Protein AF-A0A453M576-F1 (afdb_monomer)

Sequence (157 aa):
LPPSRKKSAPTTISSLGDDLLCEVFLRLPSLPTLVRAALTCPAFLRAVRSSPKFRRRFRDLHPAPLLGVFLDIYEPAMPAFVPIRCRSDPDHAAAVRGADVFLTRVPDVEEEDPRWSMTECRDGYVVLVNQTDNGSTKRVAVYDPLTRGLHLLSAPP

InterPro domains:
  IPR001810 F-box domain [PF00646] (13-55)
  IPR036047 F-box-like domain superfamily [SSF81383] (9-71)

Structure (mmCIF, N/CA/C/O backbone):
data_AF-A0A453M576-F1
#
_entry.id   AF-A0A453M576-F1
#
loop_
_atom_site.group_PDB
_atom_site.id
_atom_site.type_symbol
_atom_site.label_atom_id
_atom_site.label_alt_id
_atom_site.label_comp_id
_atom_site.label_asym_id
_atom_site.label_entity_id
_atom_site.label_seq_id
_atom_site.pdbx_PDB_ins_code
_atom_site.Cartn_x
_atom_site.Cartn_y
_atom_site.Cartn_z
_atom_site.occupancy
_atom_site.B_iso_or_equiv
_atom_site.auth_seq_id
_atom_site.auth_comp_id
_atom_site.auth_asym_id
_atom_site.auth_atom_id
_atom_site.pdbx_PDB_model_num
ATOM 1 N N . LEU A 1 1 ? -41.693 -3.150 51.047 1.00 53.00 1 LEU A N 1
ATOM 2 C CA . LEU A 1 1 ? -41.075 -2.349 49.962 1.00 53.00 1 LEU A CA 1
ATOM 3 C C . LEU A 1 1 ? -40.559 -3.300 48.887 1.00 53.00 1 LEU A C 1
ATOM 5 O O . LEU A 1 1 ? -39.918 -4.273 49.270 1.00 53.00 1 LEU A O 1
ATOM 9 N N . PRO A 1 2 ? -40.803 -3.060 47.587 1.00 56.97 2 PRO A N 1
ATOM 10 C CA . PRO A 1 2 ? -40.121 -3.815 46.540 1.00 56.97 2 PRO A CA 1
ATOM 11 C C . PRO A 1 2 ? -38.623 -3.452 46.535 1.00 56.97 2 PRO A C 1
ATOM 13 O O . PRO A 1 2 ? -38.270 -2.328 46.912 1.00 56.97 2 PRO A O 1
ATOM 16 N N . PRO A 1 3 ? -37.722 -4.369 46.144 1.00 59.22 3 PRO A N 1
ATOM 17 C CA . PRO A 1 3 ? -36.297 -4.081 46.120 1.00 59.22 3 PRO A CA 1
ATOM 18 C C . PRO A 1 3 ? -35.988 -3.007 45.070 1.00 59.22 3 PRO A C 1
ATOM 20 O O . PRO A 1 3 ? -36.392 -3.098 43.910 1.00 59.22 3 PRO A O 1
ATOM 23 N N . SER A 1 4 ? -35.253 -1.980 45.497 1.00 62.44 4 SER A N 1
ATOM 24 C CA . SER A 1 4 ? -34.692 -0.939 44.637 1.00 62.44 4 SER A CA 1
ATOM 25 C C . SER A 1 4 ? -33.809 -1.578 43.560 1.00 62.44 4 SER A C 1
ATOM 27 O O . SER A 1 4 ? -32.770 -2.178 43.850 1.00 62.44 4 SER A O 1
ATOM 29 N N . ARG A 1 5 ? -34.237 -1.478 42.299 1.00 62.41 5 ARG A N 1
ATOM 30 C CA . ARG A 1 5 ? -33.481 -1.949 41.135 1.00 62.41 5 ARG A CA 1
ATOM 31 C C . ARG A 1 5 ? -32.279 -1.013 40.963 1.00 62.41 5 ARG A C 1
ATOM 33 O O . ARG A 1 5 ? -32.438 0.107 40.478 1.00 62.41 5 ARG A O 1
ATOM 40 N N . LYS A 1 6 ? -31.083 -1.440 41.393 1.00 62.56 6 LYS A N 1
ATOM 41 C CA . LYS A 1 6 ? -29.834 -0.692 41.165 1.00 62.56 6 LYS A CA 1
ATOM 42 C C . LYS A 1 6 ? -29.701 -0.428 39.661 1.00 62.56 6 LYS A C 1
ATOM 44 O O . LYS A 1 6 ? -29.572 -1.371 38.882 1.00 62.56 6 LYS A O 1
ATOM 49 N N . LYS A 1 7 ? -29.770 0.840 39.246 1.00 59.56 7 LYS A N 1
ATOM 50 C CA . LYS A 1 7 ? -29.479 1.234 37.863 1.00 59.56 7 LYS A CA 1
ATOM 51 C C . LYS A 1 7 ? -28.002 0.939 37.617 1.00 59.56 7 LYS A C 1
ATOM 53 O O . LYS A 1 7 ? -27.144 1.580 38.216 1.00 59.56 7 LYS A O 1
ATOM 58 N N . SER A 1 8 ? -27.719 -0.066 36.792 1.00 67.06 8 SER A N 1
ATOM 59 C CA . SER A 1 8 ? -26.363 -0.313 36.304 1.00 67.06 8 SER A CA 1
ATOM 60 C C . SER A 1 8 ? -25.863 0.952 35.613 1.00 67.06 8 SER A C 1
ATOM 62 O O . SER A 1 8 ? -26.575 1.513 34.778 1.00 67.06 8 SER A O 1
ATOM 64 N N . ALA A 1 9 ? -24.658 1.404 35.964 1.00 69.12 9 ALA A N 1
ATOM 65 C CA . ALA A 1 9 ? -24.005 2.495 35.255 1.00 69.12 9 ALA A CA 1
ATOM 66 C C . ALA A 1 9 ? -23.826 2.112 33.770 1.00 69.12 9 ALA A C 1
ATOM 68 O O . ALA A 1 9 ? -23.634 0.927 33.471 1.00 69.12 9 ALA A O 1
ATOM 69 N N . PRO A 1 10 ? -23.927 3.070 32.833 1.00 74.62 10 PRO A N 1
ATOM 70 C CA . PRO A 1 10 ? -23.755 2.786 31.415 1.00 74.62 10 PRO A CA 1
ATOM 71 C C . PRO A 1 10 ? -22.320 2.317 31.142 1.00 74.62 10 PRO A C 1
ATOM 73 O O . PRO A 1 10 ? -21.360 3.040 31.402 1.00 74.62 10 PRO A O 1
ATOM 76 N N . THR A 1 11 ? -22.170 1.103 30.616 1.00 73.19 11 THR A N 1
ATOM 77 C CA . THR A 1 11 ? -20.892 0.597 30.103 1.00 73.19 11 THR A CA 1
ATOM 78 C C . THR A 1 11 ? -20.562 1.288 28.788 1.00 73.19 11 THR A C 1
ATOM 80 O O . THR A 1 11 ? -21.391 1.324 27.877 1.00 73.19 11 THR A O 1
ATOM 83 N N . THR A 1 12 ? -19.351 1.827 28.680 1.00 81.88 12 THR A N 1
ATOM 84 C CA . THR A 1 12 ? -18.846 2.456 27.455 1.00 81.88 12 THR A CA 1
ATOM 85 C C . THR A 1 12 ? -17.858 1.525 26.765 1.00 81.88 12 THR A C 1
ATOM 87 O O . THR A 1 12 ? -17.332 0.591 27.362 1.00 81.88 12 THR A O 1
ATOM 90 N N . ILE A 1 13 ? -17.557 1.778 25.494 1.00 79.88 13 ILE A N 1
ATOM 91 C CA . ILE A 1 13 ? -16.559 0.987 24.765 1.00 79.88 13 ILE A CA 1
ATOM 92 C C . ILE A 1 13 ? -15.179 1.013 25.462 1.00 79.88 13 ILE A C 1
ATOM 94 O O . ILE A 1 13 ? -14.433 0.046 25.402 1.00 79.88 13 ILE A O 1
ATOM 98 N N . SER A 1 14 ? -14.869 2.070 26.220 1.00 78.50 14 SER A N 1
ATOM 99 C CA . SER A 1 14 ? -13.633 2.195 27.000 1.00 78.50 14 SER A CA 1
ATOM 100 C C . SER A 1 14 ? -13.575 1.302 28.247 1.00 78.50 14 SER A C 1
ATOM 102 O O . SER A 1 14 ? -12.498 1.169 28.817 1.00 78.50 14 SER A O 1
ATOM 104 N N . SER A 1 15 ? -14.690 0.692 28.676 1.00 81.88 15 SER A N 1
ATOM 105 C CA . SER A 1 15 ? -14.703 -0.278 29.784 1.00 81.88 15 SER A CA 1
ATOM 106 C C . SER A 1 15 ? -14.451 -1.724 29.339 1.00 81.88 15 SER A C 1
ATOM 108 O O . SER A 1 15 ? -14.440 -2.623 30.176 1.00 81.88 15 SER A O 1
ATOM 110 N N . LEU A 1 16 ? -14.292 -1.970 28.034 1.00 85.81 16 LEU A N 1
ATOM 111 C CA . LEU A 1 16 ? -13.932 -3.283 27.494 1.00 85.81 16 LEU A CA 1
ATOM 112 C C . LEU A 1 16 ? -12.449 -3.583 27.756 1.00 85.81 16 LEU A C 1
ATOM 114 O O . LEU A 1 16 ? -11.608 -2.688 27.708 1.00 85.81 16 LEU A O 1
ATOM 118 N N . GLY A 1 17 ? -12.127 -4.859 27.979 1.00 89.50 17 GLY A N 1
ATOM 119 C CA . GLY A 1 17 ? -10.739 -5.323 27.982 1.00 89.50 17 GLY A CA 1
ATOM 120 C C . GLY A 1 17 ? -10.120 -5.298 26.580 1.00 89.50 17 GLY A C 1
ATOM 121 O O . GLY A 1 17 ? -10.838 -5.331 25.576 1.00 89.50 17 GLY A O 1
ATOM 122 N N . ASP A 1 18 ? -8.786 -5.287 26.519 1.00 92.38 18 ASP A N 1
ATOM 123 C CA . ASP A 1 18 ? -8.018 -5.183 25.269 1.00 92.38 18 ASP A CA 1
ATOM 124 C C . ASP A 1 18 ? -8.402 -6.272 24.241 1.00 92.38 18 ASP A C 1
ATOM 126 O O . ASP A 1 18 ? -8.489 -5.973 23.050 1.00 92.38 18 ASP A O 1
ATOM 130 N N . ASP A 1 19 ? -8.715 -7.500 24.678 1.00 91.12 19 ASP A N 1
ATOM 131 C CA . ASP A 1 19 ? -9.124 -8.600 23.787 1.00 91.12 19 ASP A CA 1
ATOM 132 C C . ASP A 1 19 ? -10.456 -8.316 23.075 1.00 91.12 19 ASP A C 1
ATOM 134 O O . ASP A 1 19 ? -10.568 -8.477 21.860 1.00 91.12 19 ASP A O 1
ATOM 138 N N . LEU A 1 20 ? -11.464 -7.832 23.810 1.00 92.88 20 LEU A N 1
ATOM 139 C CA . LEU A 1 20 ? -12.767 -7.489 23.231 1.00 92.88 20 LEU A CA 1
ATOM 140 C C . LEU A 1 20 ? -12.673 -6.251 22.335 1.00 92.88 20 LEU A C 1
ATOM 142 O O . LEU A 1 20 ? -13.329 -6.198 21.295 1.00 92.88 20 LEU A O 1
ATOM 146 N N . LEU A 1 21 ? -11.837 -5.275 22.704 1.00 93.75 21 LEU A N 1
ATOM 147 C CA . LEU A 1 21 ? -11.538 -4.129 21.844 1.00 93.75 21 LEU A CA 1
ATOM 148 C C . LEU A 1 21 ? -10.898 -4.571 20.528 1.00 93.75 21 LEU A C 1
ATOM 150 O O . LEU A 1 21 ? -11.305 -4.101 19.468 1.00 93.75 21 LEU A O 1
ATOM 154 N N . CYS A 1 22 ? -9.946 -5.506 20.581 1.00 94.75 22 CYS A N 1
ATOM 155 C CA . CYS A 1 22 ? -9.339 -6.081 19.387 1.00 94.75 22 CYS A CA 1
ATOM 156 C C . CYS A 1 22 ? -10.390 -6.759 18.496 1.00 94.75 22 CYS A C 1
ATOM 158 O O . CYS A 1 22 ? -10.407 -6.503 17.298 1.00 94.75 22 CYS A O 1
ATOM 160 N N . GLU A 1 23 ? -11.307 -7.553 19.051 1.00 95.12 23 GLU A N 1
ATOM 161 C CA . GLU A 1 23 ? -12.381 -8.192 18.271 1.00 95.12 23 GLU A CA 1
ATOM 162 C C . GLU A 1 23 ? -13.338 -7.176 17.617 1.00 95.12 23 GLU A C 1
ATOM 164 O O . GLU A 1 23 ? -13.794 -7.384 16.492 1.00 95.12 23 GLU A O 1
ATOM 169 N N . VAL A 1 24 ? -13.608 -6.039 18.270 1.00 94.94 24 VAL A N 1
ATOM 170 C CA . VAL A 1 24 ? -14.362 -4.933 17.651 1.00 94.94 24 VAL A CA 1
ATOM 171 C C . VAL A 1 24 ? -13.555 -4.291 16.523 1.00 94.94 24 VAL A C 1
ATOM 173 O O . VAL A 1 24 ? -14.077 -4.078 15.430 1.00 94.94 24 VAL A O 1
ATOM 176 N N . PHE A 1 25 ? -12.274 -4.010 16.756 1.00 96.06 25 PHE A N 1
ATOM 177 C CA . PHE A 1 25 ? -11.392 -3.394 15.769 1.00 96.06 25 PHE A CA 1
ATOM 178 C C . PHE A 1 25 ? -11.095 -4.288 14.565 1.00 96.06 25 PHE A C 1
ATOM 180 O O . PHE A 1 25 ? -10.887 -3.763 13.474 1.00 96.06 25 PHE A O 1
ATOM 187 N N . LEU A 1 26 ? -11.156 -5.615 14.714 1.00 96.44 26 LEU A N 1
ATOM 188 C CA . LEU A 1 26 ? -11.080 -6.564 13.598 1.00 96.44 2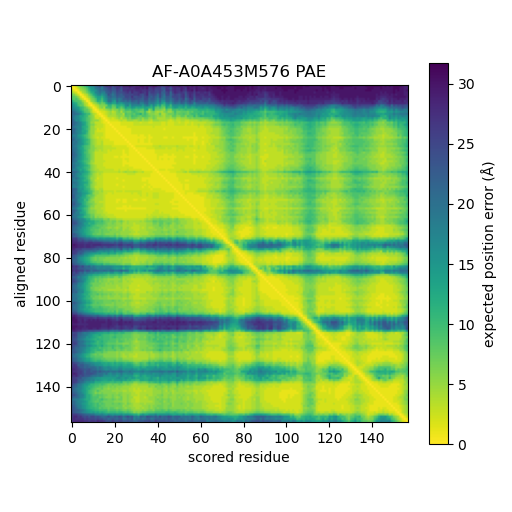6 LEU A CA 1
ATOM 189 C C . LEU A 1 26 ? -12.256 -6.438 12.624 1.00 96.44 26 LEU A C 1
ATOM 191 O O . LEU A 1 26 ? -12.170 -6.965 11.525 1.00 96.44 26 LEU A O 1
ATOM 195 N N . ARG A 1 27 ? -13.348 -5.765 13.000 1.00 95.62 27 ARG A N 1
ATOM 196 C CA . ARG A 1 27 ? -14.497 -5.528 12.113 1.00 95.62 27 ARG A CA 1
ATOM 197 C C . ARG A 1 27 ? -14.414 -4.198 11.368 1.00 95.62 27 ARG A C 1
ATOM 199 O O . ARG A 1 27 ? -15.309 -3.889 10.585 1.00 95.62 27 ARG A O 1
ATOM 206 N N . LEU A 1 28 ? -13.394 -3.382 11.638 1.00 94.62 28 LEU A N 1
ATOM 207 C CA . LEU A 1 28 ? -13.202 -2.128 10.919 1.00 94.62 28 LEU A CA 1
ATOM 208 C C . LEU A 1 28 ? -12.704 -2.422 9.501 1.00 94.62 28 LEU A C 1
ATOM 210 O O . LEU A 1 28 ? -11.755 -3.181 9.350 1.00 94.62 28 LEU A O 1
ATOM 214 N N . PRO A 1 29 ? -13.277 -1.782 8.470 1.00 90.19 29 PRO A N 1
ATOM 215 C CA . PRO A 1 29 ? -13.124 -2.224 7.083 1.00 90.19 29 PRO A CA 1
ATOM 216 C C . PRO A 1 29 ? -11.731 -1.982 6.490 1.00 90.19 29 PRO A C 1
ATOM 218 O O . PRO A 1 29 ? -11.418 -2.522 5.433 1.00 90.19 29 PRO A O 1
ATOM 221 N N . SER A 1 30 ? -10.911 -1.123 7.104 1.00 89.25 30 SER A N 1
ATOM 222 C CA . SER A 1 30 ? -9.634 -0.696 6.528 1.00 89.25 30 SER A CA 1
ATOM 223 C C . SER A 1 30 ? -8.647 -0.186 7.576 1.00 89.25 30 SER A C 1
ATOM 225 O O . SER A 1 30 ? -9.032 0.287 8.651 1.00 89.25 30 SER A O 1
ATOM 227 N N . LEU A 1 31 ? -7.351 -0.235 7.245 1.00 90.50 31 LEU A N 1
ATOM 228 C CA . LEU A 1 31 ? -6.279 0.265 8.109 1.00 90.50 31 LEU A CA 1
ATOM 229 C C . LEU A 1 31 ? -6.430 1.760 8.463 1.00 90.50 31 LEU A C 1
ATOM 231 O O . LEU A 1 31 ? -6.290 2.078 9.644 1.00 90.50 31 LEU A O 1
ATOM 235 N N . PRO A 1 32 ? -6.772 2.681 7.536 1.00 90.50 32 PRO A N 1
ATOM 236 C CA . PRO A 1 32 ? -7.030 4.078 7.894 1.00 90.50 32 PRO A CA 1
ATOM 237 C C . PRO A 1 32 ? -8.135 4.236 8.946 1.00 90.50 32 PRO A C 1
ATOM 239 O O . PRO A 1 32 ? -7.997 5.011 9.892 1.00 90.50 32 PRO A O 1
ATOM 242 N N . THR A 1 33 ? -9.213 3.456 8.833 1.00 92.44 33 THR A N 1
ATOM 243 C CA . THR A 1 33 ? -10.318 3.479 9.802 1.00 92.44 33 THR A CA 1
ATOM 244 C C . THR A 1 33 ? -9.883 2.936 11.160 1.00 92.44 33 THR A C 1
ATOM 246 O O . THR A 1 33 ? -10.200 3.539 12.186 1.00 92.44 33 THR A O 1
ATOM 249 N N . LEU A 1 34 ? -9.097 1.856 11.173 1.00 95.19 34 LEU A N 1
ATOM 250 C CA . LEU A 1 34 ? -8.483 1.329 12.390 1.00 95.19 34 LEU A CA 1
ATOM 251 C C . LEU A 1 34 ? -7.582 2.363 13.070 1.00 95.19 34 LEU A C 1
ATOM 253 O O . LEU A 1 34 ? -7.685 2.553 14.277 1.00 95.19 34 LEU A O 1
ATOM 257 N N . VAL A 1 35 ? -6.719 3.046 12.315 1.00 94.56 35 VAL A N 1
ATOM 258 C CA . VAL A 1 35 ? -5.815 4.068 12.859 1.00 94.56 35 VAL A CA 1
ATOM 259 C C . VAL A 1 35 ? -6.612 5.221 13.462 1.00 94.56 35 VAL A C 1
ATOM 261 O O . VAL A 1 35 ? -6.350 5.602 14.601 1.00 94.56 35 VAL A O 1
ATOM 264 N N . ARG A 1 36 ? -7.631 5.730 12.757 1.00 95.44 36 ARG A N 1
ATOM 265 C CA . ARG A 1 36 ? -8.516 6.779 13.289 1.00 95.44 36 ARG A CA 1
ATOM 266 C C . ARG A 1 36 ? -9.184 6.348 14.596 1.00 95.44 36 ARG A C 1
ATOM 268 O O . ARG A 1 36 ? -9.138 7.104 15.560 1.00 95.44 36 ARG A O 1
ATOM 275 N N . ALA A 1 37 ? -9.739 5.134 14.652 1.00 95.75 37 ALA A N 1
ATOM 276 C CA . ALA A 1 37 ? -10.358 4.590 15.861 1.00 95.75 37 ALA A CA 1
ATOM 277 C C . ALA A 1 37 ? -9.347 4.400 17.004 1.00 95.75 37 ALA A C 1
ATOM 279 O O . ALA A 1 37 ? -9.622 4.751 18.145 1.00 95.75 37 ALA A O 1
ATOM 280 N N . ALA A 1 38 ? -8.151 3.891 16.709 1.00 95.88 38 ALA A N 1
ATOM 281 C CA . ALA A 1 38 ? -7.100 3.694 17.700 1.00 95.88 38 ALA A CA 1
ATOM 282 C C . ALA A 1 38 ? -6.630 5.023 18.312 1.00 95.88 38 ALA A C 1
ATOM 284 O O . ALA A 1 38 ? -6.344 5.089 19.505 1.00 95.88 38 ALA A O 1
ATOM 285 N N . LEU A 1 39 ? -6.573 6.08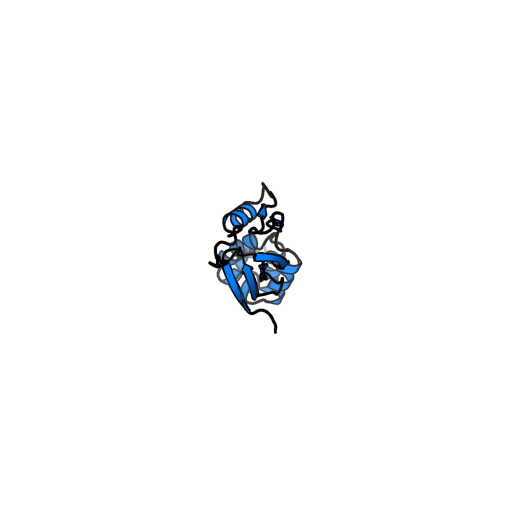9 17.511 1.00 96.31 39 LEU A N 1
ATOM 286 C CA . LEU A 1 39 ? -6.117 7.411 17.940 1.00 96.31 39 LEU A CA 1
ATOM 287 C C . LEU A 1 39 ? -7.144 8.191 18.775 1.00 96.31 39 LEU A C 1
ATOM 289 O O . LEU A 1 39 ? -6.776 9.205 19.362 1.00 96.31 39 LEU A O 1
ATOM 293 N N . THR A 1 40 ? -8.397 7.736 18.897 1.00 95.06 40 THR A N 1
ATOM 294 C CA . THR A 1 40 ? -9.391 8.431 19.737 1.00 95.06 40 THR A CA 1
ATOM 295 C C . THR A 1 40 ? -9.106 8.300 21.232 1.00 95.06 40 THR A C 1
ATOM 297 O O . THR A 1 40 ? -9.625 9.081 22.027 1.00 95.06 40 THR A O 1
ATOM 300 N N . CYS A 1 41 ? -8.327 7.294 21.645 1.00 90.44 41 CYS A N 1
ATOM 301 C CA . CYS A 1 41 ? -8.031 7.029 23.047 1.00 90.44 41 CYS A CA 1
ATOM 302 C C . CYS A 1 41 ? -6.666 6.337 23.209 1.00 90.44 41 CYS A C 1
ATOM 304 O O . CYS A 1 41 ? -6.410 5.339 22.532 1.00 90.44 41 CYS A O 1
ATOM 306 N N . PRO A 1 42 ? -5.816 6.750 24.172 1.00 93.19 42 PRO A N 1
ATOM 307 C CA . PRO A 1 42 ? -4.548 6.070 24.446 1.00 93.19 42 PRO A CA 1
ATOM 308 C C . PRO A 1 42 ? -4.703 4.575 24.746 1.00 93.19 42 PRO A C 1
ATOM 310 O O . PRO A 1 42 ? -3.830 3.784 24.395 1.00 93.19 42 PRO A O 1
ATOM 313 N N . ALA A 1 43 ? -5.818 4.171 25.367 1.00 92.31 43 ALA A N 1
ATOM 314 C CA . ALA A 1 43 ? -6.091 2.765 25.640 1.00 92.31 43 A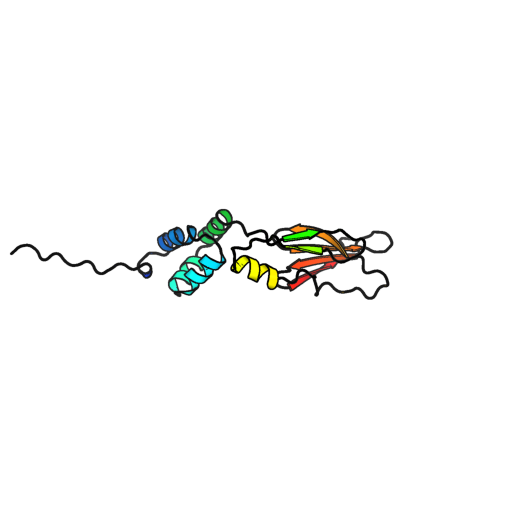LA A CA 1
ATOM 315 C C . ALA A 1 43 ? -6.346 1.950 24.372 1.00 92.31 43 ALA A C 1
ATOM 317 O O . ALA A 1 43 ? -5.861 0.828 24.257 1.00 92.31 43 ALA A O 1
ATOM 318 N N . PHE A 1 44 ? -7.037 2.539 23.399 1.00 95.25 44 PHE A N 1
ATOM 319 C CA . PHE A 1 44 ? -7.314 1.900 22.116 1.00 95.25 44 PHE A CA 1
ATOM 320 C C . PHE A 1 44 ? -6.036 1.764 21.299 1.00 95.25 44 PHE A C 1
ATOM 322 O O . PHE A 1 44 ? -5.726 0.681 20.799 1.00 95.25 44 PHE A O 1
ATOM 329 N N . LEU A 1 45 ? -5.240 2.835 21.250 1.00 95.44 45 LEU A N 1
ATOM 330 C CA . LEU A 1 45 ? -3.925 2.810 20.624 1.00 95.44 45 LEU A CA 1
ATOM 331 C C . LEU A 1 45 ? -3.024 1.741 21.247 1.00 95.44 45 LEU A C 1
ATOM 333 O O . LEU A 1 45 ? -2.342 1.013 20.526 1.00 95.44 45 LEU A O 1
ATOM 337 N N . ARG A 1 46 ? -3.027 1.625 22.580 1.00 95.19 46 ARG A N 1
ATOM 338 C CA . ARG A 1 46 ? -2.256 0.606 23.294 1.00 95.19 46 ARG A CA 1
ATOM 339 C C . ARG A 1 46 ? -2.709 -0.802 22.913 1.00 95.19 46 ARG A C 1
ATOM 341 O O . ARG A 1 46 ? -1.842 -1.583 22.545 1.00 95.19 46 ARG A O 1
ATOM 348 N N . ALA A 1 47 ? -4.012 -1.094 22.941 1.00 94.50 47 ALA A N 1
ATOM 349 C CA . ALA A 1 47 ? -4.560 -2.411 22.598 1.00 94.50 47 ALA A CA 1
ATOM 350 C C . ALA A 1 47 ? -4.154 -2.854 21.178 1.00 94.50 47 ALA A C 1
ATOM 352 O O . ALA A 1 47 ? -3.693 -3.975 20.964 1.00 94.50 47 ALA A O 1
ATOM 353 N N . VAL A 1 48 ? -4.224 -1.935 20.206 1.00 95.75 48 VAL A N 1
ATOM 354 C CA . VAL A 1 48 ? -3.806 -2.194 18.818 1.00 95.75 48 VAL A CA 1
ATOM 355 C C .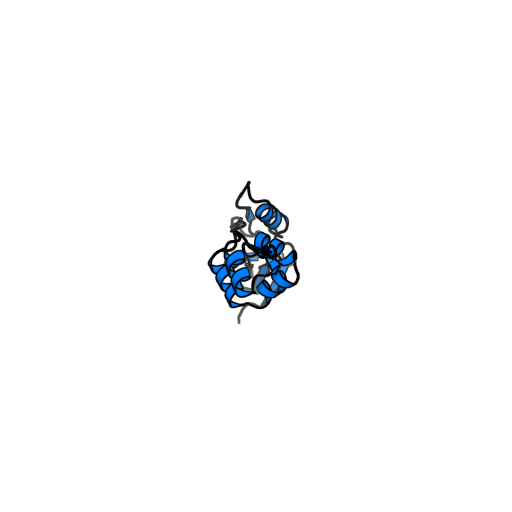 VAL A 1 48 ? -2.296 -2.432 18.703 1.00 95.75 48 VAL A C 1
ATOM 357 O O . VAL A 1 48 ? -1.853 -3.319 17.968 1.00 95.75 48 VAL A O 1
ATOM 360 N N . ARG A 1 49 ? -1.475 -1.644 19.410 1.00 95.25 49 ARG A N 1
ATOM 361 C CA . ARG A 1 49 ? -0.006 -1.720 19.313 1.00 95.25 49 ARG A CA 1
ATOM 362 C C . ARG A 1 49 ? 0.575 -2.922 20.055 1.00 95.25 49 ARG A C 1
ATOM 364 O O . ARG A 1 49 ? 1.523 -3.530 19.553 1.00 95.25 49 ARG A O 1
ATOM 371 N N . SER A 1 50 ? 0.023 -3.263 21.217 1.00 94.25 50 SER A N 1
ATOM 372 C CA . SER A 1 50 ? 0.542 -4.301 22.115 1.00 94.25 50 SER A CA 1
ATOM 373 C C . SER A 1 50 ? 0.302 -5.724 21.609 1.00 94.25 50 SER A C 1
ATOM 375 O O . SER A 1 50 ? 0.997 -6.634 22.053 1.00 94.25 50 SER A O 1
ATOM 377 N N . SER A 1 51 ? -0.624 -5.929 20.663 1.00 95.44 51 SER A N 1
ATOM 378 C CA . SER A 1 51 ? -0.992 -7.256 20.154 1.00 95.44 51 SER A CA 1
ATOM 379 C C . SER A 1 51 ? -0.498 -7.506 18.717 1.00 95.44 51 SER A C 1
ATOM 381 O O . SER A 1 51 ? -1.153 -7.135 17.737 1.00 95.44 51 SER A O 1
ATOM 383 N N . PRO A 1 52 ? 0.652 -8.190 18.523 1.00 95.88 52 PRO A N 1
ATOM 384 C CA . PRO A 1 52 ? 1.094 -8.641 17.202 1.00 95.88 52 PRO A CA 1
ATOM 385 C C . PRO A 1 52 ? 0.104 -9.597 16.527 1.00 95.88 52 PRO A C 1
ATOM 387 O O . PRO A 1 52 ? -0.022 -9.574 15.304 1.00 95.88 52 PRO A O 1
ATOM 390 N N . LYS A 1 53 ? -0.599 -10.426 17.314 1.00 96.25 53 LYS A N 1
ATOM 391 C CA . LYS A 1 53 ? -1.606 -11.374 16.812 1.00 96.25 53 LYS A CA 1
ATOM 392 C C . LYS A 1 53 ? -2.776 -10.636 16.167 1.00 96.25 53 LYS A C 1
ATOM 394 O O . LYS A 1 53 ? -3.136 -10.962 15.040 1.00 96.25 53 LYS A O 1
ATOM 399 N N . PHE A 1 54 ? -3.302 -9.608 16.838 1.00 96.31 54 PHE A N 1
ATOM 400 C CA . PHE A 1 54 ? -4.337 -8.736 16.283 1.00 96.31 54 PHE A CA 1
ATOM 401 C C . PHE A 1 54 ? -3.871 -8.088 14.974 1.00 96.31 54 PHE A C 1
ATOM 403 O O . PHE A 1 54 ? -4.544 -8.217 13.959 1.00 96.31 54 PHE A O 1
ATOM 410 N N . ARG A 1 55 ? -2.679 -7.473 14.954 1.00 95.06 55 ARG A N 1
ATOM 411 C CA . AR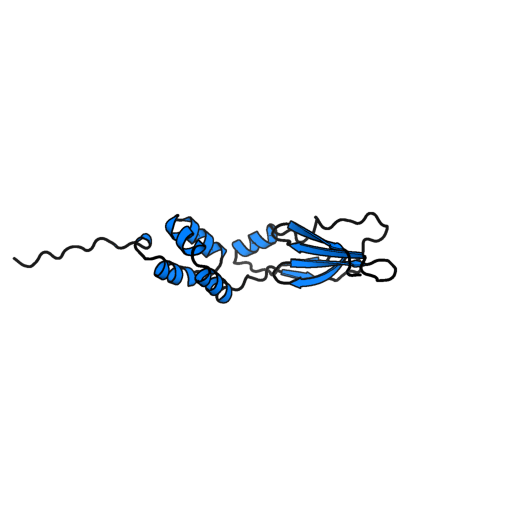G A 1 55 ? -2.151 -6.796 13.753 1.00 95.06 55 ARG A CA 1
ATOM 412 C C . ARG A 1 55 ? -1.906 -7.736 12.569 1.00 95.06 55 ARG A C 1
ATOM 414 O O . ARG A 1 55 ? -1.979 -7.294 11.427 1.00 95.06 55 ARG A O 1
ATOM 421 N N . ARG A 1 56 ? -1.566 -9.006 12.816 1.00 95.25 56 ARG A N 1
ATOM 422 C CA . ARG A 1 56 ? -1.487 -10.033 11.761 1.00 95.25 56 ARG A CA 1
ATOM 423 C C . ARG A 1 56 ? -2.881 -10.355 11.231 1.00 95.25 56 ARG A C 1
ATOM 425 O O . ARG A 1 56 ? -3.133 -10.089 10.066 1.00 95.25 56 ARG A O 1
ATOM 432 N N . ARG A 1 57 ? -3.805 -10.756 12.112 1.00 96.19 57 ARG A N 1
ATOM 433 C CA . ARG A 1 57 ? -5.195 -11.070 11.737 1.00 96.19 57 ARG A CA 1
ATOM 434 C C . ARG A 1 57 ? -5.884 -9.926 11.002 1.00 96.19 57 ARG A C 1
ATOM 436 O O . ARG A 1 57 ? -6.586 -10.166 10.033 1.00 96.19 57 ARG A O 1
ATOM 443 N N . PHE A 1 58 ? -5.669 -8.686 11.438 1.00 96.31 58 PHE A N 1
ATOM 444 C CA . PHE A 1 58 ? -6.237 -7.521 10.774 1.00 96.31 58 PHE A CA 1
ATOM 445 C C . PHE A 1 58 ? -5.735 -7.395 9.331 1.00 96.31 58 PHE A C 1
ATOM 447 O O . PHE A 1 58 ? -6.543 -7.140 8.451 1.00 96.31 58 PHE A O 1
ATOM 454 N N . ARG A 1 59 ? -4.437 -7.600 9.070 1.00 92.62 59 ARG A N 1
ATOM 455 C CA . ARG A 1 59 ? -3.886 -7.567 7.702 1.00 92.62 59 ARG A CA 1
ATOM 456 C C . ARG A 1 59 ? -4.362 -8.742 6.853 1.00 92.62 59 ARG A C 1
ATOM 458 O O . ARG A 1 59 ? -4.619 -8.547 5.674 1.00 92.62 59 ARG A O 1
ATOM 465 N N . ASP A 1 60 ? -4.510 -9.921 7.453 1.00 93.56 60 ASP A N 1
ATOM 466 C CA . ASP A 1 60 ? -5.009 -11.111 6.755 1.00 93.56 60 ASP A CA 1
ATOM 467 C C . ASP A 1 60 ? -6.483 -10.937 6.338 1.00 93.56 60 ASP A C 1
ATOM 469 O O . ASP A 1 60 ? -6.878 -11.358 5.255 1.00 93.56 60 ASP A O 1
ATOM 473 N N . LEU A 1 61 ? -7.294 -10.285 7.183 1.00 94.69 61 LEU A N 1
ATOM 474 C CA . LEU A 1 61 ? -8.707 -9.989 6.909 1.00 94.69 61 LEU A CA 1
ATOM 475 C C . LEU A 1 61 ? -8.916 -8.764 6.008 1.00 94.69 61 LEU A C 1
ATOM 477 O O . LEU A 1 61 ? -9.925 -8.693 5.311 1.00 94.69 61 LEU A O 1
ATOM 481 N N . HIS A 1 62 ? -7.981 -7.812 6.018 1.00 91.25 62 HIS A N 1
ATOM 482 C CA . HIS A 1 62 ? -8.070 -6.563 5.259 1.00 91.25 62 HIS A CA 1
ATOM 483 C C . HIS A 1 62 ? -6.804 -6.379 4.410 1.00 91.25 62 HIS A C 1
ATOM 485 O O . HIS A 1 62 ? -5.909 -5.616 4.799 1.00 91.25 62 HIS A O 1
ATOM 491 N N . PRO A 1 63 ? -6.707 -7.076 3.259 1.00 85.56 63 PRO A N 1
ATOM 492 C CA . PRO A 1 63 ? -5.607 -6.897 2.322 1.00 85.56 63 PRO A CA 1
ATOM 493 C C . PRO A 1 63 ? -5.428 -5.425 1.946 1.00 85.56 63 PRO A C 1
ATOM 495 O O . PRO A 1 63 ? -6.403 -4.677 1.824 1.00 85.56 63 PRO A O 1
ATOM 498 N N . ALA A 1 64 ? -4.177 -5.002 1.754 1.00 83.50 64 ALA A N 1
ATOM 499 C CA . ALA A 1 64 ? -3.894 -3.641 1.321 1.00 83.50 64 ALA A CA 1
ATOM 500 C C . ALA A 1 64 ? -4.565 -3.378 -0.043 1.00 83.50 64 ALA A C 1
ATOM 502 O O . ALA A 1 64 ? -4.421 -4.198 -0.955 1.00 83.50 64 ALA A O 1
ATOM 503 N N . PRO A 1 65 ? -5.305 -2.266 -0.203 1.00 85.00 65 PRO A N 1
ATOM 504 C CA . PRO A 1 65 ? -5.962 -1.965 -1.464 1.00 85.00 65 PRO A CA 1
ATOM 505 C C . PRO A 1 65 ? -4.918 -1.684 -2.548 1.00 85.00 65 PRO A C 1
ATOM 507 O O . PRO A 1 65 ? -3.958 -0.945 -2.326 1.00 85.00 65 PRO A O 1
ATOM 510 N N . LEU A 1 66 ? -5.129 -2.242 -3.740 1.00 88.31 66 LEU A N 1
ATOM 511 C CA . LEU A 1 66 ? -4.274 -1.984 -4.894 1.00 88.31 66 LEU A CA 1
ATOM 512 C C . LEU A 1 66 ? -4.475 -0.538 -5.366 1.00 88.31 66 LEU A C 1
ATOM 514 O O . LEU A 1 66 ? -5.575 -0.176 -5.774 1.00 88.31 66 LEU A O 1
ATOM 518 N N . LEU A 1 67 ? -3.426 0.286 -5.298 1.00 90.69 67 LEU A N 1
ATOM 519 C CA . LEU A 1 67 ? -3.483 1.708 -5.671 1.00 90.69 67 LEU A CA 1
ATOM 520 C C . LEU A 1 67 ? -3.383 1.934 -7.186 1.00 90.69 67 LEU A C 1
ATOM 522 O O . LEU A 1 67 ? -3.912 2.907 -7.723 1.00 90.69 67 LEU A O 1
ATOM 526 N N . GLY A 1 68 ? -2.709 1.031 -7.888 1.00 92.00 68 GLY A N 1
ATOM 527 C CA . GLY A 1 68 ? -2.442 1.137 -9.313 1.00 92.00 68 GLY A CA 1
ATOM 528 C C . GLY A 1 68 ? -1.457 0.079 -9.772 1.00 92.00 68 GLY A C 1
ATOM 529 O O . GLY A 1 68 ? -1.056 -0.790 -8.997 1.00 92.00 68 GLY A O 1
ATOM 530 N N . VAL A 1 69 ? -1.079 0.173 -11.037 1.00 92.00 69 VAL A N 1
ATOM 531 C CA . VAL A 1 69 ? -0.111 -0.709 -11.687 1.00 92.00 69 VAL A CA 1
ATOM 532 C C . VAL A 1 69 ? 0.931 0.130 -12.404 1.00 92.00 69 VAL A C 1
ATOM 534 O O . VAL A 1 69 ? 0.594 1.109 -13.068 1.00 92.00 69 VAL A O 1
ATOM 537 N N . PHE A 1 70 ? 2.190 -0.268 -12.263 1.00 91.56 70 PHE A N 1
ATOM 538 C CA . PHE A 1 70 ? 3.269 0.236 -13.097 1.00 91.56 70 PHE A CA 1
ATOM 539 C C . PHE A 1 70 ? 3.331 -0.581 -14.385 1.00 91.56 70 PHE A C 1
ATOM 541 O O . PHE A 1 70 ? 3.180 -1.803 -14.362 1.00 91.56 70 PHE A O 1
ATOM 548 N N . LEU A 1 71 ? 3.526 0.108 -15.500 1.00 87.62 71 LEU A N 1
ATOM 549 C CA . LEU A 1 71 ? 3.625 -0.457 -16.834 1.00 87.62 71 LEU A CA 1
ATOM 550 C C . LEU A 1 71 ? 4.966 -0.048 -17.436 1.00 87.62 71 LEU A C 1
ATOM 552 O O . LEU A 1 71 ? 5.258 1.143 -17.555 1.00 87.62 71 LEU A O 1
ATOM 556 N N . ASP A 1 72 ? 5.750 -1.041 -17.835 1.00 81.50 72 ASP A N 1
ATOM 557 C CA . ASP A 1 72 ? 6.970 -0.843 -18.611 1.00 81.50 72 ASP A CA 1
ATOM 558 C C . ASP A 1 72 ? 6.598 -0.900 -20.102 1.00 81.50 72 ASP A C 1
ATOM 560 O O . ASP A 1 72 ? 6.449 -1.975 -20.680 1.00 81.50 72 ASP A O 1
ATOM 564 N N . ILE A 1 73 ? 6.243 0.256 -20.670 1.00 68.69 73 ILE A N 1
ATOM 565 C CA . ILE A 1 73 ? 5.617 0.372 -22.006 1.00 68.69 73 ILE A CA 1
ATOM 566 C C . ILE A 1 73 ? 6.472 1.125 -23.029 1.00 68.69 73 ILE A C 1
ATOM 568 O O . ILE A 1 73 ? 6.123 1.132 -24.208 1.00 68.69 73 ILE A O 1
ATOM 572 N N . TYR A 1 74 ? 7.572 1.749 -22.604 1.00 62.31 74 TYR A N 1
ATOM 573 C CA . TYR A 1 74 ? 8.458 2.517 -23.475 1.00 62.31 74 TYR A CA 1
ATOM 574 C C . TYR A 1 74 ? 9.916 2.186 -23.138 1.00 62.31 74 TYR A C 1
ATOM 576 O O . TYR A 1 74 ? 10.382 2.497 -22.046 1.00 62.31 74 TYR A O 1
ATOM 584 N N . GLU A 1 75 ? 10.640 1.579 -24.078 1.00 63.38 75 GLU A N 1
ATOM 585 C CA . GLU A 1 75 ? 12.090 1.386 -23.959 1.00 63.38 75 GLU A CA 1
ATOM 586 C C . GLU A 1 75 ? 12.852 2.636 -24.449 1.00 63.38 75 GLU A C 1
ATOM 588 O O . GLU A 1 75 ? 12.532 3.128 -25.537 1.00 63.38 75 GLU A O 1
ATOM 593 N N . PRO A 1 76 ? 13.903 3.111 -23.745 1.00 61.75 76 PRO A N 1
ATOM 594 C CA . PRO A 1 76 ? 14.139 3.075 -22.300 1.00 61.75 76 PRO A CA 1
ATOM 595 C C . PRO A 1 76 ? 13.561 4.337 -21.623 1.00 61.75 76 PRO A C 1
ATOM 597 O O . PRO A 1 76 ? 14.049 5.448 -21.825 1.00 61.75 76 PRO A O 1
ATOM 600 N N . ALA A 1 77 ? 12.518 4.185 -20.804 1.00 67.75 77 ALA A N 1
ATOM 601 C CA . ALA A 1 77 ? 11.953 5.273 -20.007 1.00 67.75 77 ALA A CA 1
ATOM 602 C C . ALA A 1 77 ? 11.488 4.780 -18.630 1.00 67.75 77 ALA A C 1
ATOM 604 O O . ALA A 1 77 ? 11.283 3.589 -18.408 1.00 67.75 77 ALA A O 1
ATOM 605 N N . MET A 1 78 ? 11.282 5.715 -17.697 1.00 78.19 78 MET A N 1
ATOM 606 C CA . MET A 1 78 ? 10.674 5.397 -16.401 1.00 78.19 78 MET A CA 1
ATOM 607 C C . MET A 1 78 ? 9.287 4.756 -16.589 1.00 78.19 78 MET A C 1
ATOM 609 O O . MET A 1 78 ? 8.510 5.227 -17.428 1.00 78.19 78 MET A O 1
ATOM 613 N N . PRO A 1 79 ? 8.939 3.720 -15.798 1.00 86.12 79 PRO A N 1
ATOM 614 C CA . PRO A 1 79 ? 7.672 3.018 -15.950 1.00 86.12 79 PRO A CA 1
ATOM 615 C C . PRO A 1 79 ? 6.493 3.961 -15.695 1.00 86.12 79 PRO A C 1
ATOM 617 O O . PRO A 1 79 ? 6.492 4.768 -14.762 1.00 86.12 79 PRO A O 1
ATOM 620 N N . ALA A 1 80 ? 5.447 3.832 -16.507 1.00 88.44 80 ALA A N 1
ATOM 621 C CA . ALA A 1 80 ? 4.238 4.627 -16.360 1.00 88.44 80 ALA A CA 1
ATOM 622 C C . ALA A 1 80 ? 3.350 4.050 -15.252 1.00 88.44 80 ALA A C 1
ATOM 624 O O . ALA A 1 80 ? 3.122 2.844 -15.194 1.00 88.44 80 ALA A O 1
ATOM 625 N N . PHE A 1 81 ? 2.777 4.903 -14.404 1.00 91.75 81 PHE A N 1
ATOM 626 C CA . PHE A 1 81 ? 1.820 4.474 -13.386 1.00 91.75 81 PHE A CA 1
ATOM 627 C C . PHE A 1 81 ? 0.375 4.702 -13.832 1.00 91.75 81 PHE A C 1
ATOM 629 O O . PHE A 1 81 ? -0.025 5.821 -14.163 1.00 91.75 81 PHE A O 1
ATOM 636 N N . VAL A 1 82 ? -0.438 3.649 -13.773 1.00 92.44 82 VAL A N 1
ATOM 637 C CA . VAL A 1 82 ? -1.878 3.711 -14.027 1.00 92.44 82 VAL A CA 1
ATOM 638 C C . VAL A 1 82 ? -2.629 3.509 -12.709 1.00 92.44 82 VAL A C 1
ATOM 640 O O . VAL A 1 82 ? -2.648 2.394 -12.178 1.00 92.44 82 VAL A O 1
ATOM 643 N N . PRO A 1 83 ? -3.277 4.555 -12.164 1.00 91.81 83 PRO A N 1
ATOM 644 C CA . PRO A 1 83 ? -4.030 4.431 -10.924 1.00 91.81 83 PRO A CA 1
ATOM 645 C C . PRO A 1 83 ? -5.299 3.602 -11.131 1.00 91.81 83 PRO A C 1
ATOM 647 O O . PRO A 1 83 ? -6.030 3.790 -12.112 1.00 91.81 83 PRO A O 1
ATOM 650 N N . ILE A 1 84 ? -5.633 2.754 -10.157 1.00 90.00 84 ILE A N 1
ATOM 651 C CA . ILE A 1 84 ? -6.959 2.137 -10.105 1.00 90.00 84 ILE A CA 1
ATOM 652 C C . ILE A 1 84 ? -7.940 3.195 -9.623 1.00 90.00 84 ILE A C 1
ATOM 654 O O . ILE A 1 84 ? -7.841 3.728 -8.526 1.00 90.00 84 ILE A O 1
ATOM 658 N N . ARG A 1 85 ? -8.922 3.533 -10.456 1.00 77.00 85 ARG A N 1
ATOM 659 C CA . ARG A 1 85 ? -9.904 4.560 -10.101 1.00 77.00 85 ARG A CA 1
ATOM 660 C C . ARG A 1 85 ? -10.980 3.990 -9.179 1.00 77.00 85 ARG A C 1
ATOM 662 O O . ARG A 1 85 ? -12.050 3.612 -9.641 1.00 77.00 85 ARG A O 1
ATOM 669 N N . CYS A 1 86 ? -10.733 4.005 -7.871 1.00 74.38 86 CYS A N 1
ATOM 670 C CA . CYS A 1 86 ? -11.771 3.789 -6.861 1.00 74.38 86 CYS A CA 1
ATOM 671 C C . CYS A 1 86 ? -12.419 5.133 -6.478 1.00 74.38 86 CYS A C 1
ATOM 673 O O . CYS A 1 86 ? -12.014 5.790 -5.522 1.00 74.38 86 CYS A O 1
ATOM 675 N N . ARG A 1 87 ? -13.399 5.598 -7.270 1.00 62.19 87 ARG A N 1
ATOM 676 C CA . ARG A 1 87 ? -13.986 6.952 -7.133 1.00 62.19 87 ARG A CA 1
ATOM 677 C C . ARG A 1 87 ? -14.649 7.240 -5.777 1.00 62.19 87 ARG A C 1
ATOM 679 O O . ARG A 1 87 ? -14.853 8.409 -5.469 1.00 62.19 87 ARG A O 1
ATOM 686 N N . SER A 1 88 ? -15.003 6.221 -4.999 1.00 75.06 88 SER A N 1
ATOM 687 C CA . SER A 1 88 ? -15.739 6.361 -3.737 1.00 75.06 88 SER A CA 1
ATOM 688 C C . SER A 1 88 ? -14.869 6.303 -2.476 1.00 75.06 88 SER A C 1
ATOM 690 O O . SER A 1 88 ? -15.403 6.530 -1.393 1.00 75.06 88 SER A O 1
ATOM 692 N N . ASP A 1 89 ? -13.562 6.036 -2.583 1.00 85.62 89 ASP A N 1
ATOM 693 C CA . ASP A 1 89 ? -12.677 5.924 -1.418 1.00 85.62 89 ASP A CA 1
ATOM 694 C C . ASP A 1 89 ? -11.727 7.143 -1.308 1.00 85.62 89 ASP A C 1
ATOM 696 O O . ASP A 1 89 ? -10.765 7.264 -2.079 1.00 85.62 89 ASP A O 1
ATOM 700 N N . PRO A 1 90 ? -11.975 8.072 -0.362 1.00 87.44 90 PRO A N 1
ATOM 701 C CA . PRO A 1 90 ? -11.138 9.254 -0.180 1.00 87.44 90 PRO A CA 1
ATOM 702 C C . PRO A 1 90 ? -9.733 8.921 0.338 1.00 87.44 90 PRO A C 1
ATOM 704 O O . PRO A 1 90 ? -8.787 9.629 -0.018 1.00 87.44 90 PRO A O 1
ATOM 707 N N . ASP A 1 91 ? -9.582 7.857 1.136 1.00 87.38 91 ASP A N 1
ATOM 708 C CA . ASP A 1 91 ? -8.288 7.425 1.670 1.00 87.38 91 ASP A CA 1
ATOM 709 C C . ASP A 1 91 ? -7.430 6.842 0.534 1.00 87.38 91 ASP A C 1
ATOM 711 O O . ASP A 1 91 ? -6.256 7.189 0.399 1.00 87.38 91 ASP A O 1
ATOM 715 N N . HIS A 1 92 ? -8.034 6.041 -0.350 1.00 87.88 92 HIS A N 1
ATOM 716 C CA . HIS A 1 92 ? -7.380 5.543 -1.563 1.00 87.88 92 HIS A CA 1
ATOM 717 C C . HIS A 1 92 ? -6.917 6.694 -2.467 1.00 87.88 92 HIS A C 1
ATOM 719 O O . HIS A 1 92 ? -5.762 6.743 -2.893 1.00 87.88 92 HIS A O 1
ATOM 725 N N . ALA A 1 93 ? -7.805 7.651 -2.752 1.00 88.81 93 ALA A N 1
ATOM 726 C CA . ALA A 1 93 ? -7.472 8.783 -3.610 1.00 88.81 93 ALA A CA 1
ATOM 727 C C . ALA A 1 93 ? -6.357 9.655 -3.005 1.00 88.81 93 ALA A C 1
ATOM 729 O O . ALA A 1 93 ? -5.524 10.189 -3.737 1.00 88.81 93 ALA A O 1
ATOM 730 N N . ALA A 1 94 ? -6.328 9.804 -1.677 1.00 90.31 94 ALA A N 1
ATOM 731 C CA . ALA A 1 94 ? -5.245 10.488 -0.980 1.00 90.31 94 ALA A CA 1
ATOM 732 C C . ALA A 1 94 ? -3.917 9.725 -1.089 1.00 90.31 94 ALA A C 1
ATOM 734 O O . ALA A 1 94 ? -2.899 10.353 -1.371 1.00 90.31 94 ALA A O 1
ATOM 735 N N . ALA A 1 95 ? -3.929 8.396 -0.936 1.00 90.62 95 ALA A N 1
ATOM 736 C CA . ALA A 1 95 ? -2.736 7.564 -1.079 1.00 90.62 95 ALA A CA 1
ATOM 737 C C . ALA A 1 95 ? -2.128 7.669 -2.488 1.00 90.62 95 ALA A C 1
ATOM 739 O O . ALA A 1 95 ? -0.934 7.922 -2.614 1.00 90.62 95 ALA A O 1
ATOM 740 N N . VAL A 1 96 ? -2.951 7.581 -3.540 1.00 92.25 96 VAL A N 1
ATOM 741 C CA . VAL A 1 96 ? -2.497 7.753 -4.934 1.00 92.25 96 VAL A CA 1
ATOM 742 C C . VAL A 1 96 ? -1.889 9.139 -5.164 1.00 92.25 96 VAL A C 1
ATOM 744 O O . VAL A 1 96 ? -0.846 9.246 -5.797 1.00 92.25 96 VAL A O 1
ATOM 747 N N . ARG A 1 97 ? -2.506 10.209 -4.639 1.00 91.88 97 ARG A N 1
ATOM 748 C CA . ARG A 1 97 ? -1.971 11.578 -4.776 1.00 91.88 97 ARG A CA 1
ATOM 749 C C . ARG A 1 97 ? -0.681 11.809 -3.989 1.00 91.88 97 ARG A C 1
ATOM 751 O O . ARG A 1 97 ? 0.112 12.658 -4.377 1.00 91.88 97 ARG A O 1
ATOM 758 N N . GLY A 1 98 ? -0.520 11.134 -2.852 1.00 93.12 98 GLY A N 1
ATOM 759 C CA . GLY A 1 98 ? 0.662 11.262 -1.999 1.00 93.12 98 GLY A CA 1
ATOM 760 C C . GLY A 1 98 ? 1.859 10.444 -2.487 1.00 93.12 98 GLY A C 1
ATOM 761 O O . GLY A 1 98 ? 2.996 10.794 -2.165 1.00 93.12 98 GLY A O 1
ATOM 762 N N . ALA A 1 99 ? 1.602 9.383 -3.255 1.00 93.69 99 ALA A N 1
ATOM 763 C CA . ALA A 1 99 ? 2.623 8.504 -3.798 1.00 93.69 99 ALA A CA 1
ATOM 764 C C . ALA A 1 99 ? 3.495 9.221 -4.838 1.00 93.69 99 ALA A C 1
ATOM 766 O O . ALA A 1 99 ? 3.003 9.911 -5.732 1.00 93.69 99 ALA A O 1
ATOM 767 N N . ASP A 1 100 ? 4.804 9.006 -4.754 1.00 94.94 100 ASP A N 1
ATOM 768 C CA . ASP A 1 100 ? 5.753 9.395 -5.789 1.00 94.94 100 ASP A CA 1
ATOM 769 C C . ASP A 1 100 ? 5.779 8.352 -6.912 1.00 94.94 100 ASP A C 1
ATOM 771 O O . ASP A 1 100 ? 6.682 7.524 -7.024 1.00 94.94 100 ASP A O 1
ATOM 775 N N . VAL A 1 101 ? 4.737 8.386 -7.737 1.00 91.94 101 VAL A N 1
ATOM 776 C CA . VAL A 1 101 ? 4.547 7.460 -8.861 1.00 91.94 101 VAL A CA 1
ATOM 777 C C . VAL A 1 101 ? 5.447 7.761 -10.062 1.00 91.94 101 VAL A C 1
ATOM 779 O O . VAL A 1 101 ? 5.453 6.997 -11.019 1.00 91.94 101 VAL A O 1
ATOM 782 N N . PHE A 1 102 ? 6.201 8.861 -10.013 1.00 89.94 102 PHE A N 1
ATOM 783 C CA . PHE A 1 102 ? 7.204 9.227 -11.015 1.00 89.94 102 PHE A CA 1
ATOM 784 C C . PHE A 1 102 ? 8.616 8.789 -10.614 1.00 89.94 102 PHE A C 1
ATOM 786 O O . PHE A 1 102 ? 9.559 9.039 -11.356 1.00 89.94 102 PHE A O 1
ATOM 793 N N . LEU A 1 103 ? 8.763 8.145 -9.448 1.00 90.69 103 LEU A N 1
ATOM 794 C CA . LEU A 1 103 ? 10.023 7.577 -8.966 1.00 90.69 103 LEU A CA 1
ATOM 795 C C . LEU A 1 103 ? 11.158 8.618 -8.912 1.00 90.69 103 LEU A C 1
ATOM 797 O O . LEU A 1 103 ? 12.319 8.306 -9.155 1.00 90.69 103 LEU A O 1
ATOM 801 N N . THR A 1 104 ? 10.827 9.862 -8.551 1.00 90.00 104 THR A N 1
ATOM 802 C CA . THR A 1 104 ? 11.686 11.059 -8.697 1.00 90.00 104 THR A CA 1
ATOM 803 C C . THR A 1 104 ? 13.028 11.011 -7.969 1.00 90.00 104 THR A C 1
ATOM 805 O O . THR A 1 104 ? 13.900 11.836 -8.228 1.00 90.00 104 THR A O 1
ATOM 808 N N . ARG A 1 105 ? 13.204 10.086 -7.020 1.00 90.69 105 ARG A N 1
ATOM 809 C CA . ARG A 1 105 ? 14.466 9.923 -6.284 1.00 90.69 105 ARG A CA 1
ATOM 810 C C . ARG A 1 105 ? 15.408 8.904 -6.909 1.00 90.69 105 ARG A C 1
ATOM 812 O O . ARG A 1 105 ? 16.542 8.800 -6.443 1.00 90.69 105 ARG A O 1
ATOM 819 N N . VAL A 1 106 ? 14.949 8.133 -7.892 1.00 88.56 106 VAL A N 1
ATOM 820 C CA . VAL A 1 106 ? 15.819 7.244 -8.659 1.00 88.56 106 VAL A CA 1
ATOM 821 C C . VAL A 1 106 ? 16.794 8.136 -9.427 1.00 88.56 106 VAL A C 1
ATOM 823 O O . VAL A 1 106 ? 16.348 9.045 -10.122 1.00 88.56 106 VAL A O 1
ATOM 826 N N . PRO A 1 107 ? 18.113 7.953 -9.253 1.00 82.56 107 PRO A N 1
ATOM 827 C CA . PRO A 1 107 ? 19.083 8.849 -9.854 1.00 82.56 107 PRO A CA 1
ATOM 828 C C . PRO A 1 107 ? 19.027 8.742 -11.376 1.00 82.56 107 PRO A C 1
ATOM 830 O O . PRO A 1 107 ? 19.174 7.644 -11.926 1.00 82.56 107 PRO A O 1
ATOM 833 N N . ASP A 1 108 ? 18.884 9.896 -12.024 1.00 72.25 108 ASP A N 1
ATOM 834 C CA . ASP A 1 108 ? 19.296 10.068 -13.410 1.00 72.25 108 ASP A CA 1
ATOM 835 C C . ASP A 1 108 ? 20.806 9.848 -13.436 1.00 72.25 108 ASP A C 1
ATOM 837 O O . ASP A 1 108 ? 21.575 10.580 -12.809 1.00 72.25 108 ASP A O 1
ATOM 841 N N . VAL A 1 109 ? 21.238 8.751 -14.046 1.00 62.75 109 VAL A N 1
ATOM 842 C CA . VAL A 1 109 ? 22.666 8.492 -14.202 1.00 62.75 109 VAL A CA 1
ATOM 843 C C . VAL A 1 109 ? 23.120 9.366 -15.366 1.00 62.75 109 VAL A C 1
ATOM 845 O O . VAL A 1 109 ? 22.634 9.176 -16.470 1.00 62.75 109 VAL A O 1
ATOM 848 N N . GLU A 1 110 ? 24.022 10.318 -15.114 1.00 55.56 110 GLU A N 1
ATOM 849 C CA . GLU A 1 110 ? 24.572 11.294 -16.082 1.00 55.56 110 GLU A CA 1
ATOM 850 C C . GLU A 1 110 ? 25.385 10.663 -17.244 1.00 55.56 110 GLU A C 1
ATOM 852 O O . GLU A 1 110 ? 26.170 11.341 -17.903 1.00 55.56 110 GLU A O 1
ATOM 857 N N . GLU A 1 111 ? 25.238 9.363 -17.494 1.00 54.66 111 GLU A N 1
ATOM 858 C CA . GLU A 1 111 ? 25.768 8.694 -18.683 1.00 54.66 111 GLU A CA 1
ATOM 859 C C . GLU A 1 111 ? 24.706 8.774 -19.791 1.00 54.66 111 GLU A C 1
ATOM 861 O O . GLU A 1 111 ? 23.515 8.774 -19.4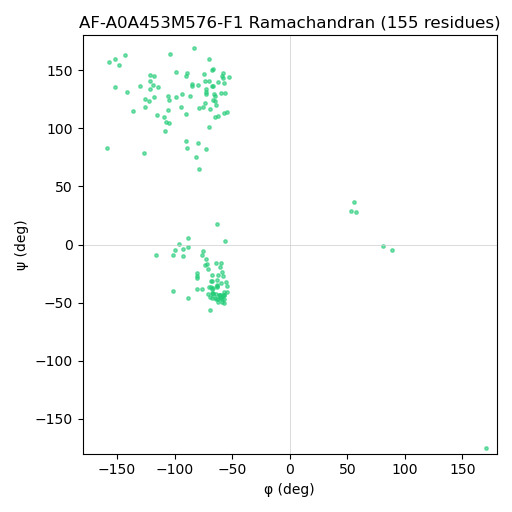94 1.00 54.66 111 GLU A O 1
ATOM 866 N N . GLU A 1 112 ? 25.130 8.851 -21.056 1.00 54.31 112 GLU A N 1
ATOM 867 C CA . GLU A 1 112 ? 24.309 9.152 -22.249 1.00 54.31 112 GLU A CA 1
ATOM 868 C C . GLU A 1 112 ? 23.089 8.229 -22.492 1.00 54.31 112 GLU A C 1
ATOM 870 O O . GLU A 1 112 ? 22.377 8.423 -23.475 1.00 54.31 112 GLU A O 1
ATOM 875 N N . ASP A 1 113 ? 22.804 7.264 -21.609 1.00 54.66 113 ASP A N 1
ATOM 876 C CA . ASP A 1 113 ? 21.642 6.380 -21.692 1.00 54.66 113 ASP A CA 1
ATOM 877 C C . ASP A 1 113 ? 21.274 5.746 -20.319 1.00 54.66 113 ASP A C 1
ATOM 879 O O . ASP A 1 113 ? 21.690 4.621 -20.002 1.00 54.66 113 ASP A O 1
ATOM 883 N N . PRO A 1 114 ? 20.521 6.430 -19.430 1.00 58.00 114 PRO A N 1
ATOM 884 C CA . PRO A 1 114 ? 20.112 5.873 -18.141 1.00 58.00 114 PRO A CA 1
ATOM 885 C C . PRO A 1 114 ? 19.017 4.805 -18.324 1.00 58.00 114 PRO A C 1
ATOM 887 O O . PRO A 1 114 ? 17.830 5.048 -18.119 1.00 58.00 114 PRO A O 1
ATOM 890 N N . ARG A 1 115 ? 19.415 3.572 -18.659 1.00 72.38 115 ARG A N 1
ATOM 891 C CA . ARG A 1 115 ? 18.503 2.431 -18.861 1.00 72.38 115 ARG A CA 1
ATOM 892 C C . ARG A 1 115 ? 18.040 1.807 -17.546 1.00 72.38 115 ARG A C 1
ATOM 894 O O . ARG A 1 115 ? 18.382 0.666 -17.227 1.00 72.38 115 ARG A O 1
ATOM 901 N N . TRP A 1 116 ? 17.292 2.565 -16.746 1.00 82.19 116 TRP A N 1
ATOM 902 C CA . TRP A 1 116 ? 16.482 1.974 -15.682 1.00 82.19 116 TRP A CA 1
ATOM 903 C C . TRP A 1 116 ? 15.276 1.279 -16.309 1.00 82.19 116 TRP A C 1
ATOM 905 O O . TRP A 1 116 ? 14.479 1.910 -16.991 1.00 82.19 116 TRP A O 1
ATOM 915 N N . SER A 1 117 ? 15.148 -0.019 -16.061 1.00 84.06 117 SER A N 1
ATOM 916 C CA . SER A 1 117 ? 14.001 -0.833 -16.476 1.00 84.06 117 SER A CA 1
ATOM 917 C C . SER A 1 117 ? 13.353 -1.448 -15.247 1.00 84.06 117 SER A C 1
ATOM 919 O O . SER A 1 117 ? 14.041 -1.755 -14.266 1.00 84.06 117 SER A O 1
ATOM 921 N N . MET A 1 118 ? 12.031 -1.599 -15.268 1.00 88.12 118 MET A N 1
ATOM 922 C CA . MET A 1 118 ? 11.312 -2.183 -14.144 1.00 88.12 118 MET A CA 1
ATOM 923 C C . MET A 1 118 ? 11.290 -3.700 -14.281 1.00 88.12 118 MET A C 1
ATOM 925 O O . MET A 1 118 ? 10.856 -4.236 -15.294 1.00 88.12 118 MET A O 1
ATOM 929 N N . 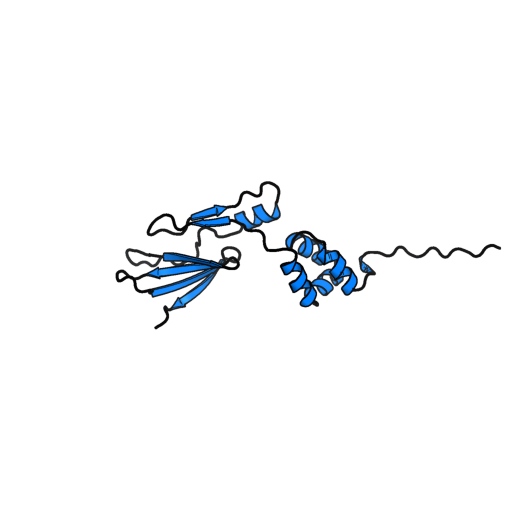THR A 1 119 ? 11.704 -4.410 -13.236 1.00 88.50 119 THR A N 1
ATOM 930 C CA . THR A 1 119 ? 11.693 -5.880 -13.242 1.00 88.50 119 THR A CA 1
ATOM 931 C C . THR A 1 119 ? 10.520 -6.454 -12.468 1.00 88.50 119 THR A C 1
ATOM 933 O O . THR A 1 119 ? 9.910 -7.428 -12.906 1.00 88.50 119 THR A O 1
ATOM 936 N N . GLU A 1 120 ? 10.173 -5.865 -11.323 1.00 89.44 120 GLU A N 1
ATOM 937 C CA . GLU A 1 120 ? 9.050 -6.330 -10.515 1.00 89.44 120 GLU A CA 1
ATOM 938 C C . GLU A 1 120 ? 8.403 -5.219 -9.680 1.00 89.44 120 GLU A C 1
ATOM 940 O O . GLU A 1 120 ? 8.997 -4.184 -9.380 1.00 89.44 120 GLU A O 1
ATOM 945 N N . CYS A 1 121 ? 7.159 -5.474 -9.274 1.00 90.50 121 CYS A N 1
ATOM 946 C CA . CYS A 1 121 ? 6.453 -4.730 -8.239 1.00 90.50 121 CYS A CA 1
ATOM 947 C C . CYS A 1 121 ? 5.964 -5.721 -7.181 1.00 90.50 121 CYS A C 1
ATOM 949 O O . CYS A 1 121 ? 5.163 -6.607 -7.489 1.00 90.50 121 CYS A O 1
ATOM 951 N N . ARG A 1 122 ? 6.424 -5.584 -5.935 1.00 87.94 122 ARG A N 1
ATOM 952 C CA . ARG A 1 122 ? 6.113 -6.524 -4.848 1.00 87.94 122 ARG A CA 1
ATOM 953 C C . ARG A 1 122 ? 5.893 -5.781 -3.541 1.00 87.94 122 ARG A C 1
ATOM 955 O O . ARG A 1 122 ? 6.695 -4.939 -3.164 1.00 87.94 122 ARG A O 1
ATOM 962 N N . ASP A 1 123 ? 4.796 -6.095 -2.854 1.00 86.88 123 ASP A N 1
ATOM 963 C CA . ASP A 1 123 ? 4.456 -5.535 -1.536 1.00 86.88 123 ASP A CA 1
ATOM 964 C C . ASP A 1 123 ? 4.462 -3.992 -1.472 1.00 86.88 123 ASP A C 1
ATOM 966 O O . ASP A 1 123 ? 4.708 -3.401 -0.424 1.00 86.88 123 ASP A O 1
ATOM 970 N N . GLY A 1 124 ? 4.174 -3.330 -2.599 1.00 89.69 124 GLY A N 1
ATOM 971 C CA . GLY A 1 124 ? 4.191 -1.868 -2.725 1.00 89.69 124 GLY A CA 1
ATOM 972 C C . GLY A 1 124 ? 5.544 -1.272 -3.122 1.00 89.69 124 GLY A C 1
ATOM 973 O O . GLY A 1 124 ? 5.604 -0.074 -3.381 1.00 89.69 124 GLY A O 1
ATOM 974 N N . TYR A 1 125 ? 6.595 -2.085 -3.230 1.00 94.00 125 TYR A N 1
ATOM 975 C CA . TYR A 1 125 ? 7.895 -1.676 -3.749 1.00 94.00 125 TYR A CA 1
ATOM 976 C C . TYR A 1 125 ? 7.978 -1.880 -5.260 1.00 94.00 125 TYR A C 1
ATOM 978 O O . TYR A 1 125 ? 7.446 -2.857 -5.791 1.00 94.00 125 TYR A O 1
ATOM 986 N N . VAL A 1 126 ? 8.690 -0.980 -5.930 1.00 93.38 126 VAL A N 1
ATOM 987 C CA . VAL A 1 126 ? 9.075 -1.074 -7.340 1.00 93.38 126 VAL A CA 1
ATOM 988 C C . VAL A 1 126 ? 10.556 -1.414 -7.398 1.00 93.38 126 VAL A C 1
ATOM 990 O O . VAL A 1 126 ? 11.371 -0.734 -6.772 1.00 93.38 126 VAL A O 1
ATOM 993 N N . VAL A 1 127 ? 10.910 -2.460 -8.136 1.00 92.75 127 VAL A N 1
ATOM 994 C CA . VAL A 1 127 ? 12.302 -2.855 -8.350 1.00 92.75 127 VAL A CA 1
ATOM 995 C C . VAL A 1 127 ? 12.711 -2.458 -9.757 1.00 92.75 127 VAL A C 1
ATOM 997 O O . VAL A 1 127 ? 12.069 -2.832 -10.740 1.00 92.75 127 VAL A O 1
ATOM 1000 N N . LEU A 1 128 ? 13.787 -1.685 -9.831 1.00 90.12 128 LEU A N 1
ATOM 1001 C CA . LEU A 1 128 ? 14.374 -1.207 -11.069 1.00 90.12 128 LEU A CA 1
ATOM 1002 C C . LEU A 1 128 ? 15.794 -1.744 -11.195 1.00 90.12 128 LEU A C 1
ATOM 1004 O O . LEU A 1 128 ? 16.529 -1.836 -10.209 1.00 90.12 128 LEU A O 1
ATOM 1008 N N . VAL A 1 129 ? 16.205 -2.035 -12.420 1.00 88.00 129 VAL A N 1
ATOM 1009 C CA . VAL A 1 129 ? 17.579 -2.414 -12.738 1.00 88.00 129 VAL A CA 1
ATOM 1010 C C . VAL A 1 129 ? 18.153 -1.435 -13.742 1.00 88.00 129 VAL A C 1
ATOM 1012 O O . VAL A 1 129 ? 17.508 -1.089 -14.729 1.00 88.00 129 VAL A O 1
ATOM 1015 N N . ASN A 1 130 ? 19.369 -0.981 -13.470 1.00 84.94 130 ASN A N 1
ATOM 1016 C CA . ASN A 1 130 ? 20.157 -0.201 -14.404 1.00 84.94 130 ASN A CA 1
ATOM 1017 C C . ASN A 1 130 ? 21.078 -1.158 -15.158 1.00 84.94 130 ASN A C 1
ATOM 1019 O O . ASN A 1 130 ? 21.898 -1.842 -14.535 1.00 84.94 130 ASN A O 1
ATOM 1023 N N . GLN A 1 131 ? 20.914 -1.227 -16.475 1.00 79.62 131 GLN A N 1
ATOM 1024 C CA . GLN A 1 131 ? 21.718 -2.080 -17.347 1.00 79.62 131 GLN A CA 1
ATOM 1025 C C . GLN A 1 131 ? 22.837 -1.268 -18.004 1.00 79.62 131 GLN A C 1
ATOM 1027 O O . GLN A 1 131 ? 22.683 -0.079 -18.264 1.00 79.62 131 GLN A O 1
ATOM 1032 N N . THR A 1 132 ? 23.969 -1.916 -18.259 1.00 75.56 132 THR A N 1
ATOM 1033 C CA . THR A 1 132 ? 25.040 -1.378 -19.107 1.00 75.56 132 THR A CA 1
ATOM 1034 C C . THR A 1 132 ? 24.744 -1.651 -20.584 1.00 75.56 132 THR A C 1
ATOM 1036 O O . THR A 1 132 ? 23.891 -2.478 -20.911 1.00 75.56 132 THR A O 1
ATOM 1039 N N . ASP A 1 133 ? 25.507 -1.037 -21.490 1.00 74.44 133 ASP A N 1
ATOM 1040 C CA . ASP A 1 133 ? 25.360 -1.242 -22.941 1.00 74.44 133 ASP A CA 1
ATOM 1041 C C . ASP A 1 133 ? 25.543 -2.697 -23.393 1.00 74.44 133 ASP A C 1
ATOM 1043 O O . ASP A 1 133 ? 25.022 -3.096 -24.432 1.00 74.44 133 ASP A O 1
ATOM 1047 N N . ASN A 1 134 ? 26.263 -3.507 -22.610 1.00 75.81 134 ASN A N 1
ATOM 1048 C CA . ASN A 1 134 ? 26.447 -4.935 -22.875 1.00 75.81 134 ASN A CA 1
ATOM 1049 C C . ASN A 1 134 ? 25.340 -5.820 -22.261 1.00 75.81 134 ASN A C 1
ATOM 1051 O O . ASN A 1 134 ? 25.449 -7.045 -22.304 1.00 75.81 134 ASN A O 1
ATOM 1055 N N . GLY A 1 135 ? 24.299 -5.218 -21.676 1.00 71.69 135 GLY A N 1
ATOM 1056 C CA . GLY A 1 135 ? 23.165 -5.903 -21.051 1.00 71.69 135 GLY A CA 1
ATOM 1057 C C . GLY A 1 135 ? 23.420 -6.410 -19.627 1.00 71.69 135 GLY A C 1
ATOM 1058 O O . GLY A 1 135 ? 22.516 -6.969 -19.008 1.00 71.69 135 GLY A O 1
ATOM 1059 N N . SER A 1 136 ? 24.622 -6.223 -19.063 1.00 76.50 136 SER A N 1
ATOM 1060 C CA . SER A 1 136 ? 24.888 -6.586 -17.663 1.00 76.50 136 SER A CA 1
ATOM 1061 C C . SER A 1 136 ? 24.239 -5.596 -16.698 1.00 76.50 136 SER A C 1
ATOM 1063 O O . SER A 1 136 ? 24.241 -4.384 -16.925 1.00 76.50 136 SER A O 1
ATOM 1065 N N . THR A 1 137 ? 23.684 -6.102 -15.595 1.00 78.56 137 THR A N 1
ATOM 1066 C CA . THR A 1 137 ? 23.155 -5.250 -14.525 1.00 78.56 137 THR A CA 1
ATOM 1067 C C . THR A 1 137 ? 24.305 -4.506 -13.850 1.00 78.56 137 THR A C 1
ATOM 1069 O O . THR A 1 137 ? 25.235 -5.124 -13.347 1.00 78.56 137 THR A O 1
ATOM 1072 N N . LYS A 1 138 ? 24.231 -3.174 -13.809 1.00 81.94 138 LYS A N 1
ATOM 1073 C CA . LYS A 1 138 ? 25.169 -2.301 -13.085 1.00 81.94 138 LYS A CA 1
ATOM 1074 C C . LYS A 1 138 ? 24.703 -2.097 -11.645 1.00 81.94 138 LYS A C 1
ATOM 1076 O O . LYS A 1 138 ? 25.494 -2.179 -10.704 1.00 81.94 138 LYS A O 1
ATOM 1081 N N . ARG A 1 139 ? 23.406 -1.810 -11.470 1.00 87.06 139 ARG A N 1
ATOM 1082 C CA . ARG A 1 139 ? 22.783 -1.486 -10.175 1.00 87.06 139 ARG A CA 1
ATOM 1083 C C . ARG A 1 139 ? 21.335 -1.950 -10.110 1.00 87.06 139 ARG A C 1
ATOM 1085 O O . ARG A 1 139 ? 20.653 -2.015 -11.128 1.00 87.06 139 ARG A O 1
ATOM 1092 N N . VAL A 1 140 ? 20.866 -2.190 -8.891 1.00 89.75 140 VAL A N 1
ATOM 1093 C CA . VAL A 1 140 ? 19.459 -2.452 -8.575 1.00 89.75 140 VAL A CA 1
ATOM 1094 C C . VAL A 1 140 ? 18.958 -1.360 -7.635 1.00 89.75 140 VAL A C 1
ATOM 1096 O O . VAL A 1 140 ? 19.654 -0.974 -6.696 1.00 89.75 140 VAL A O 1
ATOM 1099 N N . ALA A 1 141 ? 17.755 -0.856 -7.879 1.00 91.50 141 ALA A N 1
ATOM 1100 C CA . ALA A 1 141 ? 17.058 0.078 -7.010 1.00 91.50 141 ALA A CA 1
ATOM 1101 C C . ALA A 1 141 ? 15.758 -0.559 -6.524 1.00 91.50 141 ALA A C 1
ATOM 1103 O O . ALA A 1 141 ? 14.942 -0.998 -7.327 1.00 91.50 141 ALA A O 1
ATOM 1104 N N . VAL A 1 142 ? 15.552 -0.579 -5.210 1.00 94.62 142 VAL A N 1
ATOM 1105 C CA . VAL A 1 142 ? 14.264 -0.920 -4.599 1.00 94.62 142 VAL A CA 1
ATOM 1106 C C . VAL A 1 142 ? 13.648 0.374 -4.090 1.00 94.62 142 VAL A C 1
ATOM 1108 O O . VAL A 1 142 ? 14.215 1.032 -3.211 1.00 94.62 142 VAL A O 1
ATOM 1111 N N . TYR A 1 143 ? 12.514 0.756 -4.669 1.00 95.00 143 TYR A N 1
ATOM 1112 C CA . TYR A 1 143 ? 11.839 2.016 -4.395 1.00 95.00 143 TYR A CA 1
ATOM 1113 C C . TYR A 1 143 ? 10.486 1.797 -3.730 1.00 95.00 143 TYR A C 1
ATOM 1115 O O . TYR A 1 143 ? 9.706 0.961 -4.172 1.00 95.00 143 TYR A O 1
ATOM 1123 N N . ASP A 1 144 ? 10.189 2.575 -2.696 1.00 95.69 144 ASP A N 1
ATOM 1124 C CA . ASP A 1 144 ? 8.864 2.670 -2.085 1.00 95.69 144 ASP A CA 1
ATOM 1125 C C . ASP A 1 144 ? 8.213 3.998 -2.504 1.00 95.69 144 ASP A C 1
ATOM 1127 O O . ASP A 1 144 ? 8.578 5.049 -1.963 1.00 95.69 144 ASP A O 1
ATOM 1131 N N . PRO A 1 145 ? 7.235 3.991 -3.428 1.00 94.81 145 PRO A N 1
ATOM 1132 C CA . PRO A 1 145 ? 6.552 5.205 -3.866 1.00 94.81 145 PRO A CA 1
ATOM 1133 C C . PRO A 1 145 ? 5.782 5.918 -2.748 1.00 94.81 145 PRO A C 1
ATOM 1135 O O . PRO A 1 145 ? 5.575 7.127 -2.826 1.00 94.81 145 PRO A O 1
ATOM 1138 N N . LEU A 1 146 ? 5.342 5.208 -1.704 1.00 92.50 146 LEU A N 1
ATOM 1139 C CA . LEU A 1 146 ? 4.540 5.788 -0.625 1.00 92.50 146 LEU A CA 1
ATOM 1140 C C . LEU A 1 146 ? 5.401 6.534 0.392 1.00 92.50 146 LEU A C 1
ATOM 1142 O O . LEU A 1 146 ? 4.991 7.585 0.885 1.00 92.50 146 LEU A O 1
ATOM 1146 N N . THR A 1 147 ? 6.589 6.014 0.705 1.00 93.88 147 THR A N 1
ATOM 1147 C CA . THR A 1 147 ? 7.513 6.648 1.664 1.00 93.88 147 THR A CA 1
ATOM 1148 C C . THR A 1 147 ? 8.650 7.419 0.999 1.00 93.88 147 THR A C 1
ATOM 1150 O O . THR A 1 147 ? 9.380 8.147 1.675 1.00 93.88 147 THR A O 1
ATOM 1153 N N . ARG A 1 148 ? 8.798 7.289 -0.326 1.00 95.12 148 ARG A N 1
ATOM 1154 C CA . ARG A 1 148 ? 9.946 7.774 -1.107 1.00 95.12 148 ARG A CA 1
ATOM 1155 C C . ARG A 1 148 ? 11.266 7.184 -0.609 1.00 95.12 148 ARG A C 1
ATOM 1157 O O . ARG A 1 148 ? 12.314 7.835 -0.679 1.00 95.12 148 ARG A O 1
ATOM 1164 N N . GLY A 1 149 ? 11.210 5.986 -0.032 1.00 95.50 149 GLY A N 1
ATOM 1165 C CA . GLY A 1 149 ? 12.380 5.222 0.373 1.00 95.50 149 GLY A CA 1
ATOM 1166 C C . GLY A 1 149 ? 13.083 4.668 -0.860 1.00 95.50 149 GLY A C 1
ATOM 1167 O O . GLY A 1 149 ? 12.436 4.087 -1.724 1.00 95.50 149 GLY A O 1
ATOM 1168 N N . LEU A 1 150 ? 14.400 4.851 -0.942 1.00 94.75 150 LEU A N 1
ATOM 1169 C CA . LEU A 1 150 ? 15.224 4.302 -2.014 1.00 94.75 150 LEU A CA 1
ATOM 1170 C C . LEU A 1 150 ? 16.366 3.492 -1.409 1.00 94.75 150 LEU A C 1
ATOM 1172 O O . LEU A 1 150 ? 17.159 4.020 -0.627 1.00 94.75 150 LEU A O 1
ATOM 1176 N N . HIS A 1 151 ? 16.472 2.235 -1.825 1.00 93.81 151 HIS A N 1
ATOM 1177 C CA . HIS A 1 151 ? 17.595 1.363 -1.512 1.00 93.81 151 HIS A CA 1
ATOM 1178 C C . HIS A 1 151 ? 18.339 1.023 -2.803 1.00 93.81 151 HIS A C 1
ATOM 1180 O O . HIS A 1 151 ? 17.810 0.316 -3.657 1.00 93.81 151 HIS A O 1
ATOM 1186 N N . LEU A 1 152 ? 19.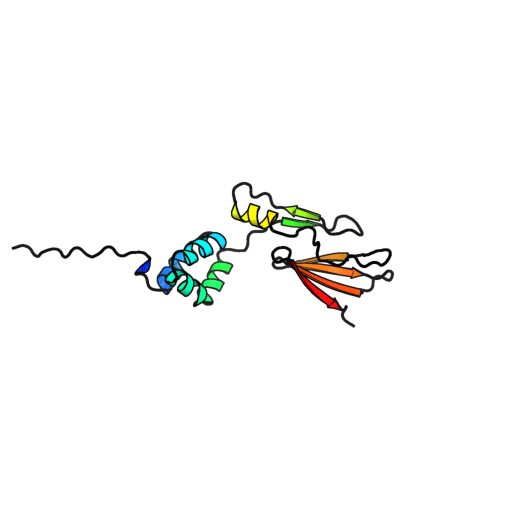561 1.541 -2.945 1.00 91.12 152 LEU A N 1
ATOM 1187 C CA . LEU A 1 152 ? 20.450 1.222 -4.061 1.00 91.12 152 LEU A CA 1
ATOM 1188 C C . LEU A 1 152 ? 21.378 0.076 -3.670 1.00 91.12 152 LEU A C 1
ATOM 1190 O O . LEU A 1 152 ? 22.043 0.130 -2.636 1.00 91.12 152 LEU A O 1
ATOM 1194 N N . LEU A 1 153 ? 21.432 -0.938 -4.522 1.00 89.19 153 LEU A N 1
ATOM 1195 C CA . LEU A 1 153 ? 22.258 -2.122 -4.366 1.00 89.19 153 LEU A CA 1
ATOM 1196 C C . LEU A 1 153 ? 23.190 -2.237 -5.575 1.00 89.19 153 LEU A C 1
ATOM 1198 O O . LEU A 1 153 ? 22.796 -1.969 -6.715 1.00 89.19 153 LEU A O 1
ATOM 1202 N N . SER A 1 154 ? 24.433 -2.639 -5.327 1.00 81.56 154 SER A N 1
ATOM 1203 C CA . SER A 1 154 ? 25.340 -3.055 -6.398 1.00 81.56 154 SER A CA 1
ATOM 1204 C C . SER A 1 154 ? 24.822 -4.339 -7.041 1.00 81.56 154 SER A C 1
ATOM 1206 O O . SER A 1 154 ? 24.171 -5.145 -6.370 1.00 81.56 154 SER A O 1
ATOM 1208 N N . ALA A 1 155 ? 25.115 -4.540 -8.325 1.00 68.62 155 ALA A N 1
ATOM 1209 C CA . ALA A 1 155 ? 24.823 -5.814 -8.965 1.00 68.62 155 ALA A CA 1
ATOM 1210 C C . ALA A 1 155 ? 25.525 -6.973 -8.227 1.00 68.62 155 ALA A C 1
ATOM 1212 O O . ALA A 1 155 ? 26.637 -6.781 -7.716 1.00 68.62 155 ALA A O 1
ATOM 1213 N N . PRO A 1 156 ? 24.883 -8.150 -8.126 1.00 63.12 156 PRO A N 1
ATOM 1214 C CA . PRO A 1 156 ? 25.560 -9.346 -7.641 1.00 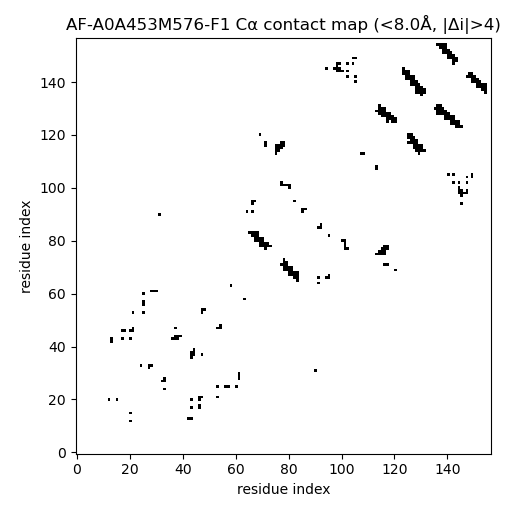63.12 156 PRO A CA 1
ATOM 1215 C C . PRO A 1 156 ? 26.782 -9.666 -8.532 1.00 63.12 156 PRO A C 1
ATOM 1217 O O . PRO A 1 156 ? 26.747 -9.337 -9.720 1.00 63.12 156 PRO A O 1
ATOM 1220 N N . PRO A 1 157 ? 27.859 -10.238 -7.956 1.00 59.66 157 PRO A N 1
ATOM 1221 C CA . PRO A 1 157 ? 29.093 -10.564 -8.676 1.00 59.66 157 PRO A CA 1
ATOM 1222 C C . PRO A 1 157 ? 28.898 -11.614 -9.774 1.00 59.66 157 PRO A C 1
ATOM 1224 O O . PRO A 1 157 ? 27.960 -12.438 -9.654 1.00 59.66 157 PRO A O 1
#

Foldseek 3Di:
DPDDDPDPDDDDPVNDDLVVLLVVLLPQADPVSLVVVCVVDVRSVCSCVVDPPSVVSSCVSHPDDDQWDWAQDDPQDQTATDGDDPPPDPVSVVQNVQFQRSLVPPDPDPPPHQRWTWDDAPPQWTKTFGADPVRDTQWIWIARRRVRDIDIDGDDD

Solvent-accessible surface area (backbone atoms only — not comparable to full-atom values): 9692 Å² total; per-residue (Å²): 132,82,83,81,78,78,80,76,76,85,84,52,83,86,75,52,54,57,69,59,49,47,60,56,52,61,68,46,86,39,69,71,57,40,51,57,58,22,70,74,36,75,68,46,36,45,41,58,70,75,31,66,66,55,55,48,53,41,45,74,77,39,65,84,78,78,57,52,48,77,40,84,83,52,95,79,44,80,53,47,65,47,67,55,86,58,92,86,41,69,67,58,54,50,50,56,70,64,29,43,62,77,50,82,81,62,78,83,49,96,56,103,67,63,36,44,43,76,78,51,74,57,99,74,30,42,32,33,37,31,42,44,99,86,68,48,65,58,31,36,38,44,31,28,34,75,79,68,45,74,47,81,39,72,45,81,132

Secondary structure (DSSP, 8-state):
-------PPPP-GGGS-HHHHHHHHTTSSSHHHHHHHHHT-HHHHHHHHH-HHHHHHHHHHSPPPP-EEEE--STTSPPEEEE---TT-HHHHHHHHHS-TT-TTS---SSS---EEEEEEETTEEEEEEEPTTS-EEEEEEEETTTTEEEEEEPP-

Mean predicted aligned error: 8.71 Å

Radius of gyration: 23.8 Å; Cα contacts (8 Å, |Δi|>4): 193; chains: 1; bounding box: 70×23×74 Å

Organism: Aegilops tauschii subsp. strangulata (NCBI:txid200361)

pLDDT: mean 85.04, std 11.87, range [53.0, 96.44]